Protein AF-A0A6M6JXG3-F1 (afdb_monomer_lite)

Secondary structure (DSSP, 8-state):
-HHHHHHHHHHHHHHTTS-HHHHHHHS-HHHHHHHHHHHHHHHHHHHHHHHHHHHTT-

Structure (mmCIF, N/CA/C/O backbone):
data_AF-A0A6M6JXG3-F1
#
_entry.id   AF-A0A6M6JXG3-F1
#
loop_
_atom_site.group_PDB
_atom_site.id
_atom_site.type_symbol
_atom_site.label_a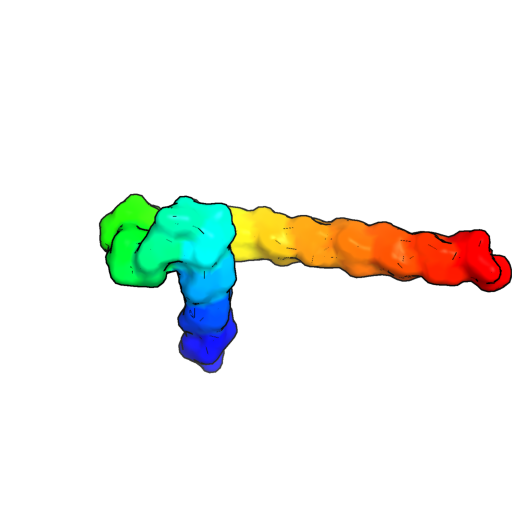to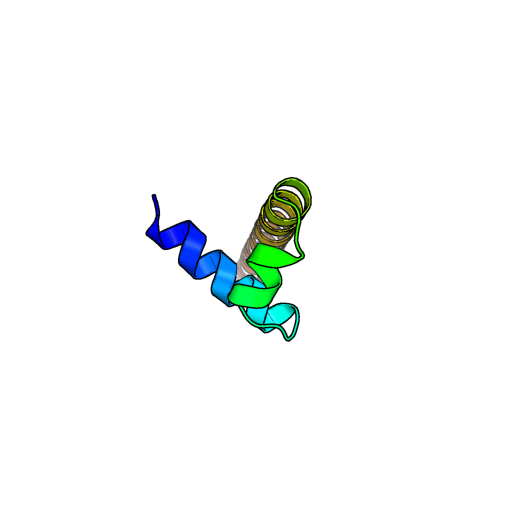m_id
_atom_site.label_alt_id
_atom_site.label_comp_id
_atom_site.label_asym_id
_atom_site.label_entity_id
_atom_site.label_seq_id
_atom_site.pdbx_PDB_ins_code
_atom_site.Cartn_x
_atom_site.Cartn_y
_atom_site.Cartn_z
_atom_site.occupancy
_atom_site.B_iso_or_equiv
_atom_site.auth_seq_id
_atom_site.auth_comp_id
_atom_site.auth_asym_id
_atom_site.auth_atom_id
_atom_site.pdbx_PDB_model_num
ATOM 1 N N . MET A 1 1 ? -6.799 16.395 -5.049 1.00 53.28 1 MET A N 1
ATOM 2 C CA . MET A 1 1 ? -5.794 15.598 -4.314 1.00 53.28 1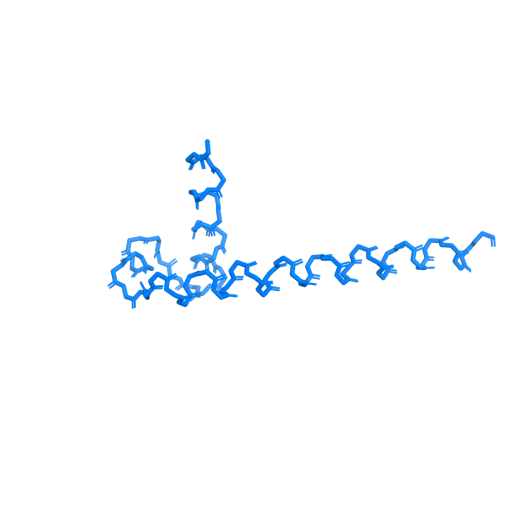 MET A CA 1
ATOM 3 C C . MET A 1 1 ? -6.421 14.485 -3.472 1.00 53.28 1 MET A C 1
ATOM 5 O O . MET A 1 1 ? -5.690 13.585 -3.118 1.00 53.28 1 MET A O 1
ATOM 9 N N . GLU A 1 2 ? -7.739 14.456 -3.223 1.00 57.97 2 GLU A N 1
ATOM 10 C CA . GLU A 1 2 ? -8.375 13.367 -2.444 1.00 57.97 2 GLU A CA 1
ATOM 11 C C . GLU A 1 2 ? -8.558 12.038 -3.205 1.00 57.97 2 GLU A C 1
ATOM 13 O O . GLU A 1 2 ? -8.658 10.979 -2.592 1.00 57.97 2 GLU A O 1
ATOM 18 N N . THR A 1 3 ? -8.596 12.058 -4.541 1.00 62.94 3 THR A N 1
ATOM 19 C CA . THR A 1 3 ? -8.848 10.849 -5.346 1.00 62.94 3 THR A CA 1
ATOM 20 C C . THR A 1 3 ? -7.676 9.868 -5.340 1.00 62.94 3 THR A C 1
ATOM 22 O O . THR A 1 3 ? -7.897 8.662 -5.302 1.00 62.94 3 THR A O 1
ATOM 25 N N . THR A 1 4 ? -6.439 10.369 -5.318 1.00 69.81 4 THR A N 1
ATOM 26 C CA . THR A 1 4 ? -5.220 9.543 -5.298 1.00 69.81 4 THR A CA 1
ATOM 27 C C . THR A 1 4 ? -5.020 8.822 -3.969 1.00 69.81 4 THR A C 1
ATOM 29 O O . THR A 1 4 ? -4.547 7.687 -3.954 1.00 69.81 4 THR A O 1
ATOM 32 N N . ASP A 1 5 ? -5.423 9.446 -2.862 1.00 79.44 5 ASP A N 1
ATOM 33 C CA . ASP A 1 5 ? -5.279 8.855 -1.530 1.00 79.44 5 ASP A CA 1
ATOM 34 C C . ASP A 1 5 ? -6.272 7.703 -1.342 1.00 79.44 5 ASP A C 1
ATOM 36 O O . ASP A 1 5 ? -5.897 6.629 -0.873 1.00 79.44 5 ASP A O 1
ATOM 40 N N . LEU A 1 6 ? -7.518 7.876 -1.802 1.00 91.50 6 LEU A N 1
ATOM 41 C CA . LEU A 1 6 ? -8.536 6.828 -1.734 1.00 91.50 6 LEU A CA 1
ATOM 42 C C . LEU A 1 6 ? -8.178 5.609 -2.601 1.00 91.50 6 LEU A C 1
ATOM 44 O O . LEU A 1 6 ? -8.349 4.470 -2.166 1.00 91.50 6 LEU A O 1
ATOM 48 N N . GLU A 1 7 ? -7.661 5.827 -3.812 1.00 94.81 7 GLU A N 1
ATOM 49 C CA . GLU A 1 7 ? -7.185 4.738 -4.676 1.00 94.81 7 GLU A CA 1
ATOM 50 C C . GLU A 1 7 ? -6.045 3.952 -4.021 1.00 94.81 7 GLU A C 1
ATOM 52 O O . GLU A 1 7 ? -6.049 2.717 -4.037 1.00 94.81 7 GLU A O 1
ATOM 57 N N . PHE A 1 8 ? -5.089 4.655 -3.406 1.00 95.06 8 PHE A N 1
ATOM 58 C CA . PHE A 1 8 ? -3.973 4.004 -2.732 1.00 95.06 8 PHE A CA 1
ATOM 59 C C . PHE A 1 8 ? -4.419 3.218 -1.492 1.00 95.06 8 PHE A C 1
ATOM 61 O O . PHE A 1 8 ? -3.926 2.114 -1.268 1.00 95.06 8 PHE A O 1
ATOM 68 N N . GLU A 1 9 ? -5.392 3.716 -0.725 1.00 96.25 9 GLU A N 1
ATOM 69 C CA . GLU A 1 9 ? -5.974 2.973 0.396 1.00 96.25 9 GLU A CA 1
ATOM 70 C C . GLU A 1 9 ? -6.619 1.656 -0.048 1.00 96.25 9 GLU A C 1
ATOM 72 O O . GLU A 1 9 ? -6.384 0.623 0.581 1.00 96.25 9 GLU A O 1
ATOM 77 N N . PHE A 1 10 ? -7.401 1.661 -1.135 1.00 97.50 10 PHE A N 1
ATOM 78 C CA . PHE A 1 10 ? -7.989 0.432 -1.676 1.00 97.50 10 PHE A CA 1
ATOM 79 C C . PHE A 1 10 ? -6.918 -0.538 -2.172 1.00 97.50 10 PHE A C 1
ATOM 81 O O . PHE A 1 10 ? -6.972 -1.726 -1.850 1.00 97.50 10 PHE A O 1
ATOM 88 N N . TYR A 1 11 ? -5.927 -0.031 -2.907 1.00 96.44 11 TYR A N 1
ATOM 89 C CA . TYR A 1 11 ? -4.789 -0.821 -3.364 1.00 96.44 11 TYR A CA 1
ATOM 90 C C . TYR A 1 11 ? -4.047 -1.484 -2.197 1.00 96.44 11 TYR A C 1
ATOM 92 O O . TYR A 1 11 ? -3.751 -2.680 -2.233 1.00 96.44 11 TYR A O 1
ATOM 100 N N . LEU A 1 12 ? -3.734 -0.713 -1.156 1.00 97.12 12 LEU A N 1
ATOM 101 C CA . LEU A 1 12 ? -2.976 -1.201 -0.014 1.00 97.12 12 LEU A CA 1
ATOM 102 C C . LEU A 1 12 ? -3.796 -2.200 0.809 1.00 97.12 12 LEU A C 1
ATOM 104 O O . LEU A 1 12 ? -3.276 -3.246 1.190 1.00 97.12 12 LEU A O 1
ATOM 108 N N . ALA A 1 13 ? -5.078 -1.914 1.037 1.00 97.62 13 ALA A N 1
ATOM 109 C CA . ALA A 1 13 ? -5.971 -2.794 1.781 1.00 97.62 13 ALA A CA 1
ATOM 110 C C . ALA A 1 13 ? -6.144 -4.159 1.085 1.00 97.62 13 ALA A C 1
ATOM 112 O O . ALA A 1 13 ? -6.026 -5.191 1.750 1.00 97.62 13 ALA A O 1
ATOM 113 N N . ASP A 1 14 ? -6.305 -4.179 -0.245 1.00 98.12 14 ASP A N 1
ATOM 114 C CA . ASP A 1 14 ? -6.332 -5.409 -1.053 1.00 98.12 14 ASP A CA 1
ATOM 115 C C . ASP A 1 14 ? -5.040 -6.228 -0.883 1.00 98.12 14 ASP A C 1
ATOM 117 O O . ASP A 1 14 ? -5.076 -7.418 -0.563 1.00 98.12 14 ASP A O 1
ATOM 121 N N . ARG A 1 15 ? -3.874 -5.575 -0.980 1.00 96.94 15 ARG A N 1
ATOM 122 C CA . ARG A 1 15 ? -2.564 -6.231 -0.816 1.00 96.94 15 ARG A CA 1
ATOM 123 C C . ARG A 1 15 ? -2.319 -6.789 0.579 1.00 96.94 15 ARG A C 1
ATOM 125 O O . ARG A 1 15 ? -1.603 -7.781 0.707 1.00 96.94 15 ARG A O 1
ATOM 132 N N . LEU A 1 16 ? -2.876 -6.152 1.602 1.00 96.50 16 LEU A N 1
ATOM 133 C CA . LEU A 1 16 ? -2.756 -6.580 2.993 1.00 96.50 16 LEU A CA 1
ATOM 134 C C . LEU A 1 16 ? -3.870 -7.547 3.420 1.00 96.50 16 LEU A C 1
ATOM 136 O O . LEU A 1 16 ? -3.874 -7.995 4.566 1.00 96.50 16 LEU A O 1
ATOM 140 N N . GLY A 1 17 ? -4.806 -7.883 2.525 1.00 98.00 17 GLY A N 1
ATOM 141 C CA . GLY A 1 17 ? -5.917 -8.783 2.830 1.00 98.00 17 GLY A CA 1
ATOM 142 C C . GLY A 1 17 ? -6.853 -8.228 3.905 1.00 98.00 17 GLY A C 1
ATOM 143 O O . GLY A 1 17 ? -7.347 -8.976 4.750 1.00 98.00 17 GLY A O 1
ATOM 144 N N . MET A 1 18 ? -7.072 -6.912 3.915 1.00 97.69 18 MET A N 1
ATOM 145 C CA . MET A 1 18 ? -7.937 -6.240 4.884 1.00 97.69 18 MET A CA 1
ATOM 146 C C . MET A 1 18 ? -8.859 -5.217 4.220 1.00 97.69 18 MET A C 1
ATOM 148 O O . MET A 1 18 ? -8.727 -4.893 3.047 1.00 97.69 18 MET A O 1
ATOM 152 N N . THR A 1 19 ? -9.831 -4.704 4.973 1.00 98.12 19 THR A N 1
ATOM 153 C CA . THR A 1 19 ? -10.711 -3.632 4.495 1.00 98.12 19 THR A CA 1
ATOM 154 C C . THR A 1 19 ? -10.069 -2.264 4.721 1.00 98.12 19 THR A C 1
ATOM 156 O O . THR A 1 19 ? -9.296 -2.083 5.663 1.00 98.12 19 THR A O 1
ATOM 159 N N . VAL A 1 20 ? -10.464 -1.264 3.928 1.00 97.56 20 VAL A N 1
ATOM 160 C CA . VAL A 1 20 ? -10.047 0.138 4.135 1.00 97.56 20 VAL A CA 1
ATOM 161 C C . VAL A 1 20 ? -10.429 0.636 5.534 1.00 97.56 20 VAL A C 1
ATOM 163 O O . VAL A 1 20 ? -9.650 1.322 6.189 1.00 97.56 20 VAL A O 1
ATOM 166 N N . ALA A 1 21 ? -11.600 0.238 6.042 1.00 97.88 21 ALA A N 1
ATOM 167 C CA . ALA A 1 21 ? -12.035 0.598 7.391 1.00 97.88 21 ALA A CA 1
ATOM 168 C C . ALA A 1 21 ? -11.078 0.071 8.475 1.00 97.88 21 ALA A C 1
ATOM 170 O O . ALA A 1 21 ? -10.786 0.778 9.438 1.00 97.88 21 ALA A O 1
ATOM 171 N N . ARG A 1 22 ? -10.573 -1.159 8.313 1.00 97.88 22 ARG A N 1
ATOM 172 C CA . ARG A 1 22 ? -9.584 -1.742 9.224 1.00 97.88 22 ARG A CA 1
ATOM 173 C C . ARG A 1 22 ? -8.235 -1.037 9.100 1.00 97.88 22 ARG A C 1
ATOM 175 O O . ARG A 1 22 ? -7.660 -0.676 10.121 1.00 97.88 22 ARG A O 1
ATOM 182 N N . LEU A 1 23 ? -7.790 -0.781 7.871 1.00 97.69 23 LEU A N 1
ATOM 183 C CA . LEU A 1 23 ? -6.556 -0.057 7.577 1.00 97.69 23 LEU A CA 1
ATOM 184 C C . LEU A 1 23 ? -6.533 1.319 8.257 1.00 97.69 23 LEU A C 1
ATOM 186 O O . LEU A 1 23 ? -5.620 1.595 9.023 1.00 97.69 23 LEU A O 1
ATOM 190 N N . ARG A 1 24 ? -7.582 2.135 8.092 1.00 96.25 24 ARG A N 1
ATOM 191 C CA . ARG A 1 24 ? -7.680 3.474 8.711 1.00 96.25 24 ARG A CA 1
ATOM 192 C C . ARG A 1 24 ? -7.690 3.459 10.242 1.00 96.25 24 ARG A C 1
ATOM 194 O O . ARG A 1 24 ? -7.345 4.457 10.863 1.00 96.25 24 ARG A O 1
ATOM 201 N N . ARG A 1 25 ? -8.142 2.359 10.851 1.00 97.62 25 ARG A N 1
ATOM 202 C CA . ARG A 1 25 ? -8.225 2.217 12.311 1.00 97.62 25 ARG A CA 1
ATOM 203 C C . ARG A 1 25 ? -6.925 1.699 12.921 1.00 97.62 25 ARG A C 1
ATOM 205 O O . ARG A 1 25 ? -6.590 2.091 14.032 1.00 97.62 25 ARG A O 1
ATOM 212 N N . GLU A 1 26 ? -6.259 0.766 12.247 1.00 96.75 26 GLU A N 1
ATOM 213 C CA . GLU A 1 26 ? -5.129 0.011 12.803 1.00 96.75 26 GLU A CA 1
ATOM 214 C C . GLU A 1 26 ? -3.768 0.526 12.322 1.00 96.75 26 GLU A C 1
ATOM 216 O O . GLU A 1 26 ? -2.783 0.368 13.038 1.00 96.75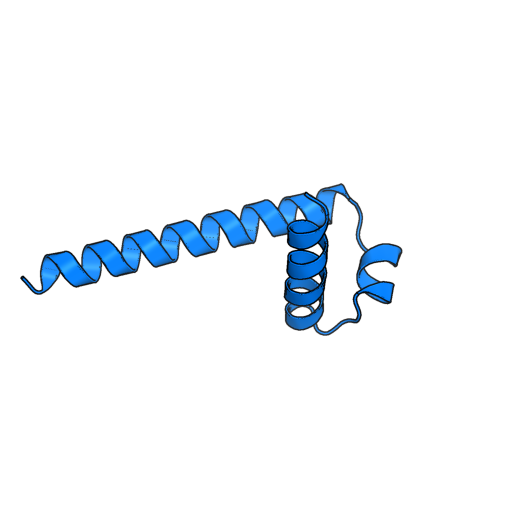 26 GLU A O 1
ATOM 221 N N . MET A 1 27 ? -3.704 1.159 11.148 1.00 97.19 27 MET A N 1
ATOM 222 C CA . MET A 1 27 ? -2.456 1.648 10.566 1.00 97.19 27 MET A CA 1
ATOM 223 C C . MET A 1 27 ? -2.170 3.083 10.995 1.00 97.19 27 MET A C 1
ATOM 225 O O . MET A 1 27 ? -3.023 3.968 10.907 1.00 97.19 27 MET A O 1
ATOM 229 N N . THR A 1 28 ? -0.935 3.331 11.422 1.00 97.44 28 THR A N 1
ATOM 230 C CA . THR A 1 28 ? -0.493 4.696 11.718 1.00 97.44 28 THR A CA 1
ATOM 231 C C . THR A 1 28 ? -0.286 5.489 10.428 1.00 97.44 28 THR A C 1
ATOM 233 O O . THR A 1 28 ? 0.083 4.935 9.393 1.00 97.44 28 THR A O 1
ATOM 236 N N . ALA A 1 29 ? -0.450 6.813 10.488 1.00 93.88 29 ALA A N 1
ATOM 237 C CA . ALA A 1 29 ? -0.173 7.678 9.339 1.00 93.88 29 ALA A CA 1
ATOM 238 C C . ALA A 1 29 ? 1.279 7.544 8.837 1.00 93.88 29 ALA A C 1
ATOM 240 O O . ALA A 1 29 ? 1.525 7.612 7.635 1.00 93.88 29 ALA A O 1
ATOM 241 N N . GLN A 1 30 ? 2.238 7.322 9.745 1.00 97.44 30 GLN A N 1
ATOM 242 C CA . GLN A 1 30 ? 3.635 7.098 9.378 1.00 97.44 30 GLN A CA 1
ATOM 243 C C . GLN A 1 30 ? 3.804 5.814 8.561 1.00 97.44 30 GLN A C 1
ATOM 245 O O . GLN A 1 30 ? 4.380 5.857 7.477 1.00 97.44 30 GLN A O 1
ATOM 250 N N . GLU A 1 31 ? 3.266 4.695 9.044 1.00 97.69 31 GLU A N 1
ATOM 251 C CA . GLU A 1 31 ? 3.339 3.418 8.330 1.00 97.69 31 GLU A CA 1
ATOM 252 C C . GLU A 1 31 ? 2.643 3.498 6.962 1.00 97.69 31 GLU A C 1
ATOM 254 O O . GLU A 1 31 ? 3.163 3.005 5.961 1.00 97.69 31 GLU A O 1
ATOM 259 N N . PHE A 1 32 ? 1.505 4.191 6.881 1.00 96.00 32 PHE A N 1
ATOM 260 C CA . PHE A 1 32 ? 0.816 4.431 5.615 1.00 96.00 32 PHE A CA 1
ATOM 261 C C . PHE A 1 32 ? 1.694 5.194 4.605 1.00 96.00 32 PHE A C 1
ATOM 263 O O . PHE A 1 32 ? 1.798 4.799 3.440 1.00 96.00 32 PHE A O 1
ATOM 270 N N . MET A 1 33 ? 2.388 6.250 5.048 1.00 95.56 33 MET A N 1
ATOM 271 C CA . MET A 1 33 ? 3.350 6.975 4.207 1.00 95.56 33 MET A CA 1
ATOM 272 C C . MET A 1 33 ? 4.521 6.084 3.774 1.00 95.56 33 MET A C 1
ATOM 274 O O . MET A 1 33 ? 4.946 6.138 2.617 1.00 95.56 33 MET A O 1
ATOM 278 N N . GLU A 1 34 ? 5.037 5.244 4.672 1.00 97.81 34 GLU A N 1
ATOM 279 C CA . GLU A 1 34 ? 6.125 4.308 4.374 1.00 97.81 34 GLU A CA 1
ATOM 280 C C . GLU A 1 34 ? 5.718 3.280 3.306 1.00 97.81 34 GLU A C 1
ATOM 282 O O . GLU A 1 34 ? 6.500 3.007 2.386 1.00 97.81 34 GLU A O 1
ATOM 287 N N . TRP A 1 35 ? 4.473 2.792 3.338 1.00 97.31 35 TRP A N 1
ATOM 288 C CA . TRP A 1 35 ? 3.906 1.976 2.262 1.00 97.31 35 TRP A CA 1
ATOM 289 C C . TRP A 1 35 ? 3.863 2.720 0.927 1.00 97.31 35 TRP A C 1
ATOM 291 O 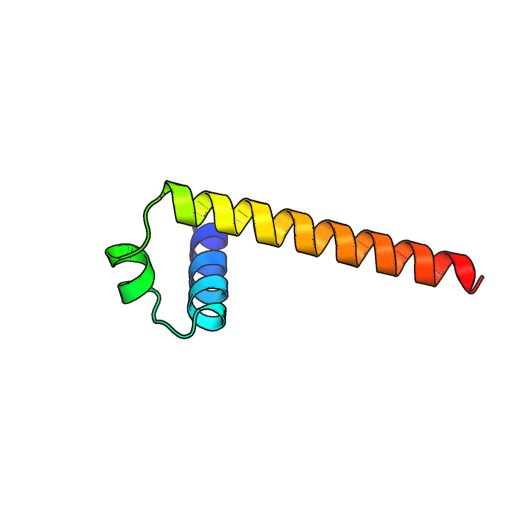O . TRP A 1 35 ? 4.247 2.150 -0.101 1.00 97.31 35 TRP A O 1
ATOM 301 N N . GLY A 1 36 ? 3.453 3.991 0.932 1.00 94.88 36 GLY A N 1
ATOM 302 C CA . GLY A 1 36 ? 3.466 4.843 -0.260 1.00 94.88 36 GLY A CA 1
ATOM 303 C C . GLY A 1 36 ? 4.863 4.953 -0.875 1.00 94.88 36 GLY A C 1
ATOM 304 O O . GLY A 1 36 ? 5.054 4.704 -2.069 1.00 94.88 36 GLY A O 1
ATOM 305 N N . VAL A 1 37 ? 5.878 5.224 -0.048 1.00 95.81 37 VAL A N 1
ATOM 306 C CA . VAL A 1 37 ? 7.284 5.289 -0.483 1.00 95.81 37 VAL A CA 1
ATOM 307 C C . VAL A 1 37 ? 7.763 3.944 -1.030 1.00 95.81 37 VAL A C 1
ATOM 309 O O . VAL A 1 37 ? 8.431 3.898 -2.069 1.00 95.81 37 VAL A O 1
ATOM 312 N N . TYR A 1 38 ? 7.439 2.841 -0.353 1.00 96.94 38 TYR A N 1
ATOM 313 C CA . TYR A 1 38 ? 7.828 1.501 -0.784 1.00 96.94 38 TYR A CA 1
ATOM 314 C C . TYR A 1 38 ? 7.273 1.169 -2.175 1.00 96.94 38 TYR A C 1
ATOM 316 O O . TYR A 1 38 ? 8.038 0.790 -3.070 1.00 96.94 38 TYR A O 1
ATOM 324 N N . TYR A 1 39 ? 5.965 1.343 -2.383 1.00 95.25 39 TYR A N 1
ATOM 325 C CA . TYR A 1 39 ? 5.333 1.030 -3.663 1.00 95.25 39 TYR A CA 1
ATOM 326 C C . TYR A 1 39 ? 5.760 1.989 -4.776 1.00 95.25 39 TYR A C 1
ATOM 328 O O . TYR A 1 39 ? 5.999 1.528 -5.894 1.00 95.25 39 TYR A O 1
ATOM 336 N N . GLY A 1 40 ? 5.987 3.269 -4.465 1.00 93.50 40 GLY A N 1
ATOM 337 C CA . GLY A 1 40 ? 6.583 4.220 -5.405 1.00 93.50 40 GLY A CA 1
ATOM 338 C C . GLY A 1 40 ? 7.968 3.772 -5.887 1.00 93.50 40 GLY A C 1
ATOM 339 O O . GLY A 1 40 ? 8.217 3.680 -7.091 1.00 93.50 40 GLY A O 1
ATOM 340 N N . ARG A 1 41 ? 8.860 3.382 -4.965 1.00 96.00 41 ARG A N 1
ATOM 341 C CA . ARG A 1 41 ? 10.197 2.854 -5.310 1.00 96.00 41 ARG A CA 1
ATOM 342 C C . ARG A 1 41 ? 10.121 1.547 -6.094 1.00 96.00 41 ARG A C 1
ATOM 344 O O . ARG A 1 41 ? 10.939 1.308 -6.981 1.00 96.00 41 ARG A O 1
ATOM 351 N N . LYS A 1 42 ? 9.166 0.677 -5.762 1.00 94.81 42 LYS A N 1
ATOM 352 C CA . LYS A 1 42 ? 8.957 -0.592 -6.468 1.00 94.81 42 LYS A CA 1
ATOM 353 C C . LYS A 1 42 ? 8.525 -0.360 -7.917 1.00 94.81 42 LYS A C 1
ATOM 355 O O . LYS A 1 42 ? 9.109 -0.976 -8.806 1.00 94.81 42 LYS A O 1
ATOM 360 N N . ALA A 1 43 ? 7.570 0.541 -8.153 1.00 92.75 43 ALA A N 1
ATOM 361 C CA . ALA A 1 43 ? 7.102 0.892 -9.493 1.00 92.75 43 ALA A CA 1
ATOM 362 C C . ALA A 1 43 ? 8.233 1.485 -10.350 1.00 92.75 43 ALA A C 1
ATOM 364 O O . ALA A 1 43 ? 8.482 1.002 -11.452 1.00 92.75 43 ALA A O 1
ATOM 365 N N . GLN A 1 44 ? 9.005 2.428 -9.797 1.00 93.38 44 GLN A N 1
ATOM 366 C CA . GLN A 1 44 ? 10.164 3.017 -10.483 1.00 93.38 44 GLN A CA 1
ATOM 367 C C . GLN A 1 44 ? 11.189 1.958 -10.913 1.00 93.38 44 GLN A C 1
ATOM 369 O O . GLN A 1 44 ? 11.678 1.976 -12.041 1.00 93.38 44 GLN A O 1
ATOM 374 N N . LYS A 1 45 ? 11.500 0.990 -10.038 1.00 95.19 45 LYS A N 1
ATOM 375 C CA . LYS A 1 45 ? 12.421 -0.109 -10.375 1.00 95.19 45 LYS A CA 1
ATOM 376 C C . LYS A 1 45 ? 11.888 -0.990 -11.505 1.00 95.19 45 LYS A C 1
ATOM 378 O O . LYS A 1 45 ? 12.668 -1.415 -12.354 1.00 95.19 45 LYS A O 1
ATOM 383 N N . GLN A 1 46 ? 10.587 -1.274 -11.516 1.00 93.44 46 GLN A N 1
ATOM 384 C CA . GLN A 1 46 ? 9.961 -2.079 -12.568 1.00 93.44 46 GLN A CA 1
ATOM 385 C C . GLN A 1 46 ? 9.979 -1.358 -13.918 1.00 93.44 46 GLN A C 1
ATOM 387 O O . GLN A 1 46 ? 10.310 -1.973 -14.929 1.00 93.44 46 GLN A O 1
ATOM 392 N N . GLU A 1 47 ? 9.691 -0.058 -13.931 1.00 94.12 47 GLU A N 1
ATOM 393 C CA . GLU A 1 47 ? 9.726 0.752 -15.148 1.00 94.12 47 GLU A CA 1
ATOM 394 C C . GLU A 1 47 ? 11.143 0.843 -15.730 1.00 94.12 47 GLU A C 1
ATOM 396 O O . GLU A 1 47 ? 11.340 0.578 -16.917 1.00 94.12 47 GLU A O 1
ATOM 401 N N . LEU A 1 48 ? 12.152 1.091 -14.887 1.00 94.62 48 LEU A N 1
ATOM 402 C CA . LEU A 1 48 ? 13.558 1.078 -15.305 1.00 94.62 48 LEU A CA 1
ATOM 403 C C . LEU A 1 48 ? 13.978 -0.280 -15.885 1.00 94.62 48 LEU A C 1
ATOM 405 O O . LEU A 1 48 ? 14.619 -0.327 -16.935 1.00 94.62 48 LEU A O 1
ATOM 409 N N . ALA A 1 49 ? 13.582 -1.384 -15.245 1.00 93.19 49 ALA A N 1
ATOM 410 C CA . ALA A 1 49 ? 13.876 -2.726 -15.743 1.00 93.19 49 ALA A CA 1
ATOM 411 C C . ALA A 1 49 ? 13.204 -2.999 -17.102 1.00 93.19 49 ALA A C 1
ATOM 413 O O . ALA A 1 49 ? 13.819 -3.587 -17.992 1.00 93.19 49 ALA A O 1
ATOM 414 N N . MET A 1 50 ? 11.964 -2.539 -17.300 1.00 92.31 50 MET A N 1
ATOM 415 C CA . MET A 1 50 ? 11.272 -2.646 -18.589 1.00 92.31 50 MET A CA 1
ATOM 416 C C . MET A 1 50 ? 11.954 -1.825 -19.687 1.00 92.31 50 MET A C 1
ATOM 418 O O . MET A 1 50 ? 12.061 -2.301 -20.817 1.00 92.31 50 MET A O 1
ATOM 422 N N . LEU A 1 51 ? 12.416 -0.611 -19.377 1.00 92.62 51 LEU A N 1
ATOM 423 C CA . LEU A 1 51 ? 13.139 0.236 -20.330 1.00 92.62 51 LEU A CA 1
ATOM 424 C C . LEU A 1 51 ? 14.463 -0.407 -20.759 1.00 92.62 51 LEU A C 1
ATOM 426 O O . LEU A 1 51 ? 14.741 -0.473 -21.955 1.00 92.62 51 LEU A O 1
ATOM 430 N N . GLN A 1 52 ? 15.227 -0.952 -19.808 1.00 90.62 52 GLN A N 1
ATOM 431 C CA . GLN A 1 52 ? 16.460 -1.693 -20.097 1.00 90.62 52 GLN A CA 1
ATOM 432 C C . GLN A 1 52 ? 16.189 -2.931 -20.962 1.00 90.62 52 GLN A C 1
ATOM 434 O O . GLN A 1 52 ? 16.859 -3.148 -21.967 1.00 90.62 52 GLN A O 1
ATOM 439 N N . ALA A 1 53 ? 15.156 -3.714 -20.637 1.00 88.94 53 ALA A N 1
ATOM 440 C CA . ALA A 1 53 ? 14.794 -4.891 -21.426 1.00 88.94 53 ALA A CA 1
ATOM 441 C C . ALA A 1 53 ? 14.369 -4.544 -22.865 1.00 88.94 53 ALA A C 1
ATOM 443 O O . ALA A 1 53 ? 14.618 -5.323 -23.787 1.00 88.94 53 ALA A O 1
ATOM 444 N N . LYS A 1 54 ? 13.727 -3.385 -23.070 1.00 86.06 54 LYS A N 1
ATOM 445 C CA . LYS A 1 54 ? 13.364 -2.884 -24.404 1.00 86.06 54 LYS A CA 1
ATOM 446 C C . LYS A 1 54 ? 14.593 -2.430 -25.193 1.00 86.06 54 LYS A C 1
ATOM 448 O O . LYS A 1 54 ? 14.672 -2.746 -26.374 1.00 86.06 54 LYS A O 1
ATOM 453 N N . SER A 1 55 ? 15.546 -1.737 -24.563 1.00 82.31 55 SER A N 1
ATOM 454 C CA . SER A 1 55 ? 16.747 -1.254 -25.258 1.00 82.31 55 SER A CA 1
ATOM 455 C C . SER A 1 55 ? 17.721 -2.374 -25.629 1.00 82.31 55 SER A C 1
ATOM 457 O O . SER A 1 55 ? 18.418 -2.250 -26.625 1.00 82.31 55 SER A O 1
ATOM 459 N N . SER A 1 56 ? 17.754 -3.483 -24.882 1.00 73.38 56 SER A N 1
ATOM 460 C CA . SER A 1 56 ? 18.617 -4.636 -25.196 1.00 73.38 56 SER A CA 1
ATOM 461 C C . SER A 1 56 ? 18.109 -5.535 -26.335 1.00 73.38 56 SER A C 1
ATOM 463 O O . SER A 1 56 ? 18.816 -6.461 -26.721 1.00 73.38 56 SER A O 1
ATOM 465 N N . ARG A 1 57 ? 16.886 -5.322 -26.847 1.00 66.69 57 ARG A N 1
ATOM 466 C CA . ARG A 1 57 ? 16.313 -6.083 -27.980 1.00 66.69 57 ARG A CA 1
ATOM 467 C C . ARG A 1 57 ? 16.389 -5.351 -29.328 1.00 66.69 57 ARG A C 1
ATOM 469 O O . ARG A 1 57 ? 15.960 -5.936 -30.321 1.00 66.69 57 ARG A O 1
ATOM 476 N N . GLY A 1 58 ? 16.845 -4.096 -29.342 1.00 55.41 58 GLY A N 1
ATOM 477 C CA . GLY A 1 58 ? 16.974 -3.257 -30.540 1.00 55.41 58 GLY A CA 1
ATOM 478 C C . GLY A 1 58 ? 18.370 -3.282 -31.137 1.00 55.41 58 GLY A C 1
ATOM 479 O O . GLY A 1 58 ? 19.328 -3.530 -30.373 1.00 55.41 58 GLY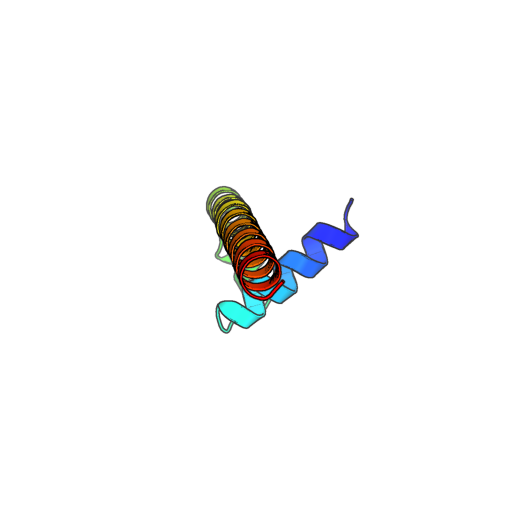 A O 1
#

Foldseek 3Di:
DVVVLVVLLVVVCVVVVHDSVCCVVPPDPVVSVVVVVVVVVVVVVVVVVVVVVVVVVD

pLDDT: mean 91.02, std 11.31, range [53.28, 98.12]

Radius of gyration: 15.06 Å; chains: 1; bounding box: 31×24×43 Å

Sequence (58 aa):
METTDLEFEFYLADRLGMTVARLRREMTAQEFMEWGVYYGRKAQKQELAMLQAKSSRG

Organism: NCBI:txid2736640